Protein AF-X1L6P1-F1 (afdb_monomer_lite)

Sequence (130 aa):
LDKTDTFESHITDTLNAGCGISDESVVDLVVRQGPELIEQLLRWGTEFDRTDGQIATTLEGGHSHPRVAHAHGDETGRIITEVLIGEIKRNPNIKIIENFYVIDLLTNYELITIITEIRFIFHGQFRYVF

Secondary structure (DSSP, 8-state):
--TT--HHHHHHHHHHHTTT-S-HHHHHHHHHHHHHHHHHHHHHT----EETTEEPEE--TT-SS--EE-STTT-HHHHHHHHHHHHHHH-TT-----S--EEEEEE-SS-EEEEE-----BTTB-----

InterPro domains:
  IPR003953 FAD-dependent oxidoreductase 2, FAD-binding domain [PF00890] (3-108)
  IPR005288 L-aspartate oxidase [PTHR42716] (2-110)
  IPR036188 FAD/NAD(P)-binding domain superfamily [G3DSA:3.50.50.60] (1-119)
  IPR036188 FAD/NAD(P)-binding domain superfamily [SSF51905] (4-116)

Foldseek 3Di:
DDPPDDLVQQLVLVCVVVVNPDDSVVSSVCSVCVVVVVVVLVVLPQAWDDDPNHFDFADDPSHPDGDHIAHPPPCRVVSSVVSVVVVQVPDPVHDDDPPKDFDDWDDDPPDIDTQIQDDDDDPPDGDGDD

pLDDT: mean 87.35, std 16.55, range [40.03, 98.56]

Radius of gyration: 21.13 Å; chains: 1; bounding box: 44×35×63 Å

Organism: NCBI:txid412755

Structure (mmCIF, N/CA/C/O backbone):
data_AF-X1L6P1-F1
#
_entry.id   AF-X1L6P1-F1
#
loop_
_atom_site.group_PDB
_atom_site.id
_atom_site.type_symbol
_atom_site.label_atom_id
_atom_site.label_alt_id
_atom_site.label_comp_id
_atom_site.label_asym_id
_atom_site.label_entity_id
_atom_site.label_seq_id
_atom_site.pdbx_PDB_ins_code
_atom_site.Cartn_x
_atom_site.Cartn_y
_atom_site.Cartn_z
_atom_site.occupancy
_atom_site.B_iso_or_equiv
_atom_site.auth_seq_id
_atom_site.auth_comp_id
_atom_site.auth_asym_id
_atom_site.auth_atom_id
_atom_site.pdbx_PDB_model_num
ATOM 1 N N . LEU A 1 1 ? 6.502 8.775 -13.672 1.00 61.72 1 LEU A N 1
ATOM 2 C CA . LEU A 1 1 ? 6.654 7.315 -13.847 1.00 61.72 1 LEU A CA 1
ATOM 3 C C . LEU A 1 1 ? 7.243 7.049 -15.225 1.00 61.72 1 LEU A C 1
ATOM 5 O O . LEU A 1 1 ? 7.143 7.928 -16.082 1.00 61.72 1 LEU A O 1
ATOM 9 N N . A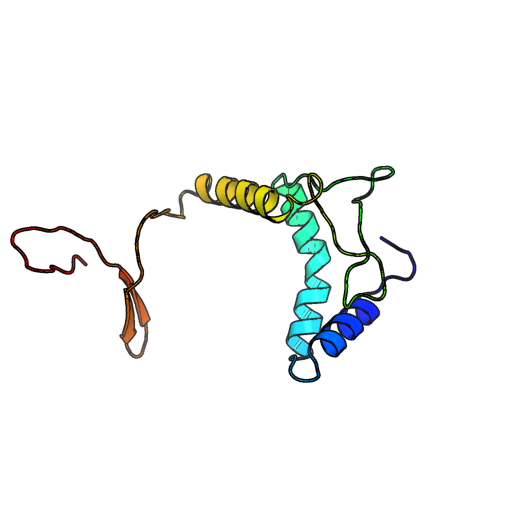SP A 1 2 ? 7.920 5.913 -15.392 1.00 69.75 2 ASP A N 1
ATOM 10 C CA . ASP A 1 2 ? 8.513 5.483 -16.663 1.00 69.75 2 ASP A CA 1
ATOM 11 C C . ASP A 1 2 ? 7.490 5.594 -17.811 1.00 69.75 2 ASP A C 1
ATOM 13 O O . ASP A 1 2 ? 6.315 5.279 -17.643 1.00 69.75 2 ASP A O 1
ATOM 17 N N . LYS A 1 3 ? 7.923 6.085 -18.978 1.00 75.44 3 LYS A N 1
ATOM 18 C CA . LYS A 1 3 ? 7.041 6.328 -20.131 1.00 75.44 3 LYS A CA 1
ATOM 19 C C . LYS A 1 3 ? 6.517 5.040 -20.758 1.00 75.44 3 LYS A C 1
ATOM 21 O O . LYS 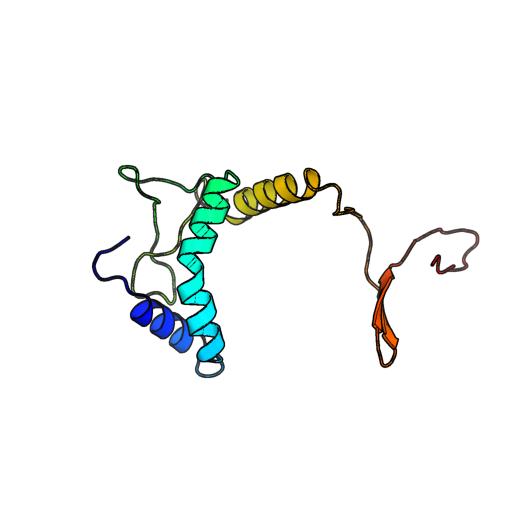A 1 3 ? 5.544 5.107 -21.505 1.00 75.44 3 LYS A O 1
ATOM 26 N N . THR A 1 4 ? 7.179 3.912 -20.516 1.00 87.12 4 THR A N 1
ATOM 27 C CA . THR A 1 4 ? 6.722 2.601 -20.990 1.00 87.12 4 THR A CA 1
ATOM 28 C C . THR A 1 4 ? 5.868 1.873 -19.963 1.00 87.12 4 THR A C 1
ATOM 30 O O . THR A 1 4 ? 5.291 0.839 -20.295 1.00 87.12 4 THR A O 1
ATOM 33 N N . ASP A 1 5 ? 5.759 2.405 -18.741 1.00 93.81 5 ASP A N 1
ATOM 34 C CA . ASP A 1 5 ? 4.925 1.794 -17.726 1.00 93.81 5 ASP A CA 1
ATOM 35 C C . ASP A 1 5 ? 3.433 2.042 -18.002 1.00 93.81 5 ASP A C 1
ATOM 37 O O . ASP A 1 5 ? 3.013 3.147 -18.350 1.00 93.81 5 ASP A O 1
ATOM 41 N N . THR A 1 6 ? 2.626 0.991 -17.869 1.00 96.44 6 THR A N 1
ATOM 42 C CA . THR A 1 6 ? 1.194 0.984 -18.186 1.00 96.44 6 THR A CA 1
ATOM 43 C C . THR A 1 6 ? 0.427 0.183 -17.142 1.00 96.44 6 THR A C 1
ATOM 45 O O . THR A 1 6 ? 0.987 -0.666 -16.444 1.00 96.44 6 THR A O 1
ATOM 48 N N . PHE A 1 7 ? -0.881 0.418 -17.042 1.00 97.38 7 PHE A N 1
ATOM 49 C CA . PHE A 1 7 ? -1.732 -0.416 -16.195 1.00 97.38 7 PHE A CA 1
ATOM 50 C C . PHE A 1 7 ? -1.724 -1.867 -16.670 1.00 97.38 7 PHE A C 1
ATOM 52 O O . PHE A 1 7 ? -1.685 -2.781 -15.859 1.00 97.38 7 PHE A O 1
ATOM 59 N N . GLU A 1 8 ? -1.691 -2.081 -17.980 1.00 97.88 8 GLU A N 1
ATOM 60 C CA . GLU A 1 8 ? -1.724 -3.396 -18.606 1.00 97.88 8 GLU A CA 1
ATOM 61 C C . GLU A 1 8 ? -0.451 -4.198 -18.299 1.00 97.88 8 GLU A C 1
ATOM 63 O O . GLU A 1 8 ? -0.536 -5.396 -18.014 1.00 97.88 8 GLU A O 1
ATOM 68 N N . SER A 1 9 ? 0.721 -3.547 -18.283 1.00 97.50 9 SER A N 1
ATOM 69 C CA . SER A 1 9 ? 1.961 -4.201 -17.846 1.00 97.50 9 SER A CA 1
ATOM 70 C C . SER A 1 9 ? 1.903 -4.559 -16.361 1.00 97.50 9 SER A C 1
ATOM 72 O O . SER A 1 9 ? 2.294 -5.663 -15.997 1.00 97.50 9 SER A O 1
ATOM 74 N N . HIS A 1 10 ? 1.345 -3.689 -15.512 1.00 97.81 10 HIS A N 1
ATOM 75 C CA . HIS A 1 10 ? 1.173 -3.981 -14.087 1.00 97.81 10 HIS A CA 1
ATOM 76 C C . HIS A 1 10 ? 0.191 -5.136 -13.844 1.00 97.81 10 HIS A C 1
ATOM 78 O O . HIS A 1 10 ? 0.500 -6.049 -13.090 1.00 97.81 10 HIS A O 1
ATOM 84 N N . ILE A 1 11 ? -0.968 -5.134 -14.510 1.00 98.31 11 ILE A N 1
ATOM 85 C CA . ILE A 1 11 ? -1.965 -6.212 -14.425 1.00 98.31 11 ILE A CA 1
ATOM 86 C C . ILE A 1 11 ? -1.317 -7.535 -14.823 1.00 98.31 11 ILE A C 1
ATOM 88 O O . ILE A 1 11 ? -1.449 -8.528 -14.112 1.00 98.31 11 ILE A O 1
ATOM 92 N N . THR A 1 12 ? -0.559 -7.536 -15.921 1.00 98.00 12 THR A N 1
ATOM 93 C CA . THR A 1 12 ? 0.166 -8.721 -16.390 1.00 98.00 12 THR A CA 1
ATOM 94 C C . THR A 1 12 ? 1.181 -9.206 -15.352 1.00 98.00 12 THR A C 1
ATOM 96 O O . THR A 1 12 ? 1.201 -10.394 -15.031 1.00 98.00 12 THR A O 1
ATOM 99 N N . ASP A 1 13 ? 1.989 -8.300 -14.792 1.00 98.06 13 ASP A N 1
ATOM 100 C CA . ASP A 1 13 ? 2.941 -8.598 -13.714 1.00 98.06 13 ASP A CA 1
ATOM 101 C C . ASP A 1 13 ? 2.225 -9.255 -12.513 1.00 98.06 13 ASP A C 1
ATOM 103 O O . ASP A 1 13 ? 2.630 -10.322 -12.043 1.00 98.06 13 ASP A O 1
ATOM 107 N N . THR A 1 14 ? 1.109 -8.674 -12.058 1.00 98.06 14 THR A N 1
ATOM 108 C CA . THR A 1 14 ? 0.326 -9.163 -10.911 1.00 98.06 14 THR A CA 1
ATOM 109 C C . THR A 1 14 ? -0.335 -10.519 -11.176 1.00 98.06 14 THR A C 1
ATOM 111 O O . THR A 1 14 ? -0.306 -11.395 -10.310 1.00 98.06 14 THR A O 1
ATOM 114 N N . LEU A 1 15 ? -0.914 -10.731 -12.362 1.00 98.19 15 LEU A N 1
ATOM 115 C CA . LEU A 1 15 ? -1.522 -12.013 -12.741 1.00 98.19 15 LEU A CA 1
ATOM 116 C C . LEU A 1 15 ? -0.476 -13.130 -12.831 1.00 98.19 15 LEU A C 1
ATOM 118 O O . LEU A 1 15 ? -0.718 -14.240 -12.349 1.00 98.19 15 LEU A O 1
ATOM 122 N N . ASN A 1 16 ? 0.698 -12.826 -13.390 1.00 97.81 16 ASN A N 1
ATOM 123 C CA . ASN A 1 16 ? 1.812 -13.768 -13.478 1.00 97.81 16 ASN A CA 1
ATOM 124 C C . ASN A 1 16 ? 2.336 -14.146 -12.088 1.00 97.81 16 ASN A C 1
ATOM 126 O O . ASN A 1 16 ? 2.493 -15.332 -11.792 1.00 97.81 16 ASN A O 1
ATOM 130 N N . ALA A 1 17 ? 2.555 -13.156 -11.215 1.00 97.19 17 ALA A N 1
ATOM 131 C CA . ALA A 1 17 ? 2.956 -13.394 -9.829 1.00 97.19 17 ALA A CA 1
ATOM 132 C C . ALA A 1 17 ? 1.910 -14.230 -9.065 1.00 97.19 17 ALA A C 1
ATOM 134 O O . ALA A 1 17 ? 2.261 -15.084 -8.251 1.00 97.19 17 ALA A O 1
ATOM 135 N N . GLY A 1 18 ? 0.628 -14.042 -9.384 1.00 96.56 18 GLY A N 1
ATOM 136 C CA . GLY A 1 18 ? -0.495 -14.786 -8.824 1.00 96.56 18 GLY A CA 1
ATOM 137 C C . GLY A 1 18 ? -0.647 -16.230 -9.306 1.00 96.56 18 GLY A C 1
ATOM 138 O O . GLY A 1 18 ? -1.588 -16.891 -8.884 1.00 96.56 18 GLY A O 1
ATOM 139 N N . CYS A 1 19 ? 0.225 -16.747 -10.178 1.00 95.88 19 CYS A N 1
ATOM 140 C CA . CYS A 1 19 ? 0.255 -18.162 -10.590 1.00 95.88 19 CYS A CA 1
ATOM 141 C C . CYS A 1 19 ? -1.100 -18.730 -11.076 1.00 95.88 19 CYS A C 1
ATOM 143 O O . CYS A 1 19 ? -1.385 -19.914 -10.890 1.00 95.88 19 CYS A O 1
ATOM 145 N N . GLY A 1 20 ? -1.940 -17.890 -11.690 1.00 93.81 20 GLY A N 1
ATOM 146 C CA . GLY A 1 20 ? -3.235 -18.284 -12.255 1.00 93.81 20 GLY A CA 1
ATOM 147 C C . GLY A 1 20 ? -4.385 -18.452 -11.254 1.00 93.81 20 GLY A C 1
ATOM 148 O O . GLY A 1 20 ? -5.450 -18.920 -11.652 1.00 93.81 20 GLY A O 1
ATOM 149 N N . ILE A 1 21 ? -4.200 -18.081 -9.981 1.00 97.25 21 ILE A N 1
ATOM 150 C CA . ILE A 1 21 ? -5.274 -18.103 -8.966 1.00 97.25 21 ILE A CA 1
ATOM 151 C C . ILE A 1 21 ? -5.857 -16.715 -8.664 1.00 97.25 21 ILE A C 1
ATOM 153 O O . ILE A 1 21 ? -6.811 -16.607 -7.896 1.00 97.25 21 ILE A O 1
ATOM 157 N N . SER A 1 22 ? -5.291 -15.661 -9.253 1.00 98.06 22 SER A N 1
ATOM 158 C CA . SER A 1 22 ? -5.801 -14.297 -9.119 1.00 98.06 22 SER A CA 1
ATOM 159 C C . SER A 1 22 ? -7.117 -14.111 -9.873 1.00 98.06 22 SER A C 1
ATOM 161 O O . SER A 1 22 ? -7.262 -14.568 -11.005 1.00 98.06 22 SER A O 1
ATOM 163 N N . ASP A 1 23 ? -8.046 -13.370 -9.270 1.00 98.38 23 ASP A N 1
ATOM 164 C CA . ASP A 1 23 ? -9.227 -12.854 -9.962 1.00 98.38 23 ASP A CA 1
ATOM 165 C C . ASP A 1 23 ? -8.831 -11.628 -10.796 1.00 98.38 23 ASP A C 1
ATOM 167 O O . ASP A 1 23 ? -8.422 -10.597 -10.256 1.00 98.38 23 ASP A O 1
ATOM 171 N N . GLU A 1 24 ? -8.945 -11.743 -12.118 1.00 98.06 24 GLU A N 1
ATOM 172 C CA . GLU A 1 24 ? -8.557 -10.693 -13.064 1.00 98.06 24 GLU A CA 1
ATOM 173 C C . GLU A 1 24 ? -9.326 -9.386 -12.852 1.00 98.06 24 GLU A C 1
ATOM 175 O O . GLU A 1 24 ? -8.736 -8.309 -12.936 1.00 98.06 24 GLU A O 1
ATOM 180 N N . SER A 1 25 ? -10.613 -9.463 -12.501 1.00 98.38 25 SER A N 1
ATOM 181 C CA . SER A 1 25 ? -11.432 -8.271 -12.272 1.00 98.38 25 SER A CA 1
ATOM 182 C C . SER A 1 25 ? -10.984 -7.497 -11.030 1.00 98.38 25 SER A C 1
ATOM 184 O O . SER A 1 25 ? -10.990 -6.265 -11.024 1.00 98.38 25 SER A O 1
ATOM 186 N N . VAL A 1 26 ? -10.533 -8.213 -9.995 1.00 98.31 26 VAL A N 1
ATOM 187 C CA . VAL A 1 26 ? -9.982 -7.610 -8.776 1.00 98.31 26 VAL A CA 1
ATOM 188 C C . VAL A 1 26 ? -8.605 -7.010 -9.049 1.00 98.31 26 VAL A C 1
ATOM 190 O O . VAL A 1 26 ? -8.322 -5.906 -8.584 1.00 98.31 26 VAL A O 1
ATOM 193 N N . VAL A 1 27 ? -7.757 -7.700 -9.817 1.00 98.56 27 VAL A N 1
ATOM 194 C CA . VAL A 1 27 ? -6.429 -7.188 -10.185 1.00 98.56 27 VAL A CA 1
ATOM 195 C C . VAL A 1 27 ? -6.542 -5.898 -10.996 1.00 98.56 27 VAL A C 1
ATOM 197 O O . VAL A 1 27 ? -5.890 -4.916 -10.641 1.00 98.56 27 VAL A O 1
ATOM 200 N N . ASP A 1 28 ? -7.387 -5.866 -12.031 1.00 98.50 28 ASP A N 1
ATOM 201 C CA . ASP A 1 28 ? -7.613 -4.664 -12.845 1.00 98.50 28 ASP A CA 1
ATOM 202 C C . ASP A 1 28 ? -8.095 -3.486 -11.983 1.00 98.50 28 ASP A C 1
ATOM 204 O O . ASP A 1 28 ? -7.517 -2.397 -12.046 1.00 98.50 28 ASP A O 1
ATOM 208 N N . LEU A 1 29 ? -9.071 -3.726 -11.097 1.00 98.44 29 LEU A N 1
ATOM 209 C CA . LEU A 1 29 ? -9.587 -2.714 -10.174 1.00 98.44 29 LEU A CA 1
ATOM 210 C C . LEU A 1 29 ? -8.483 -2.128 -9.282 1.00 98.44 29 LEU A C 1
ATOM 212 O O . LEU A 1 29 ? -8.304 -0.909 -9.241 1.00 98.44 29 LEU A O 1
ATOM 216 N N . VAL A 1 30 ? -7.742 -2.983 -8.571 1.00 98.00 30 VAL A N 1
ATOM 217 C CA . VAL A 1 30 ? -6.724 -2.550 -7.598 1.00 98.00 30 VAL A CA 1
ATOM 218 C C . VAL A 1 30 ? -5.586 -1.806 -8.293 1.00 98.00 30 VAL A C 1
ATOM 220 O O . VAL A 1 30 ? -5.171 -0.740 -7.833 1.00 98.00 30 VAL A O 1
ATOM 223 N N . VAL A 1 31 ? -5.108 -2.322 -9.428 1.00 98.00 31 VAL A N 1
ATOM 224 C CA . VAL A 1 31 ? -4.032 -1.690 -10.202 1.00 98.00 31 VAL A CA 1
ATOM 225 C C . VAL A 1 31 ? -4.446 -0.301 -10.691 1.00 98.00 31 VAL A C 1
ATOM 227 O O . VAL A 1 31 ? -3.669 0.650 -10.567 1.00 98.00 31 VAL A O 1
ATOM 230 N N . ARG A 1 32 ? -5.667 -0.154 -11.221 1.00 97.94 32 ARG A N 1
ATOM 231 C CA . ARG A 1 32 ? -6.155 1.131 -11.745 1.00 97.94 32 ARG A CA 1
ATOM 232 C C . ARG A 1 32 ? -6.422 2.163 -10.651 1.00 97.94 32 ARG A C 1
ATOM 234 O O . ARG A 1 32 ? -6.243 3.352 -10.902 1.00 97.94 32 ARG A O 1
ATOM 241 N N . GLN A 1 33 ? -6.803 1.734 -9.447 1.00 97.81 33 GLN A N 1
ATOM 242 C CA . GLN A 1 33 ? -7.006 2.624 -8.295 1.00 97.81 33 GLN A CA 1
ATOM 243 C C . GLN A 1 33 ? -5.696 3.105 -7.653 1.00 97.81 33 GLN A C 1
ATOM 245 O O . GLN A 1 33 ? -5.678 4.157 -7.011 1.00 97.81 33 GLN A O 1
ATOM 250 N N . GLY A 1 34 ? -4.594 2.372 -7.841 1.00 96.06 34 GLY A N 1
ATOM 251 C CA . GLY A 1 34 ? -3.299 2.642 -7.208 1.00 96.06 34 GLY A CA 1
ATOM 252 C C . GLY A 1 34 ? -2.840 4.108 -7.261 1.00 96.06 34 GLY A C 1
ATOM 253 O O . GLY A 1 34 ? -2.562 4.675 -6.203 1.00 96.06 34 GLY A O 1
ATOM 254 N N . PRO A 1 35 ? -2.791 4.767 -8.437 1.00 94.44 35 PRO A N 1
ATOM 255 C CA . PRO A 1 35 ? -2.334 6.155 -8.535 1.00 94.44 35 PRO A CA 1
ATOM 256 C C . PRO A 1 35 ? -3.160 7.142 -7.703 1.00 94.44 35 PRO A C 1
ATOM 258 O O . PRO A 1 35 ? -2.594 8.008 -7.041 1.00 94.44 35 PRO A O 1
ATOM 261 N N . GLU A 1 36 ? -4.488 7.000 -7.685 1.00 96.50 36 GLU A N 1
ATOM 262 C CA . GLU A 1 36 ? -5.359 7.876 -6.892 1.00 96.50 36 GLU A CA 1
ATOM 263 C C . GLU A 1 36 ? -5.114 7.702 -5.387 1.00 96.50 36 GLU A C 1
ATOM 265 O O . GLU A 1 36 ? -5.086 8.686 -4.641 1.00 96.50 36 GLU A O 1
ATOM 270 N N . LEU A 1 37 ? -4.877 6.463 -4.947 1.00 96.25 37 LEU A N 1
ATOM 271 C CA . LEU A 1 37 ? -4.568 6.144 -3.555 1.00 96.25 37 LEU A CA 1
ATOM 272 C C . LEU A 1 37 ? -3.189 6.675 -3.133 1.00 96.25 37 LEU A C 1
ATOM 274 O O . LEU A 1 37 ? -3.052 7.182 -2.020 1.00 96.25 37 LEU A O 1
ATOM 278 N N . ILE A 1 38 ? -2.186 6.645 -4.017 1.00 95.81 38 ILE A N 1
ATOM 279 C CA . ILE A 1 38 ? -0.882 7.286 -3.766 1.00 95.81 38 ILE A CA 1
ATOM 280 C C . ILE A 1 38 ? -1.050 8.801 -3.597 1.00 95.81 38 ILE A C 1
ATOM 282 O O . ILE A 1 38 ? -0.535 9.376 -2.638 1.00 95.81 38 ILE A O 1
ATOM 286 N N . GLU A 1 39 ? -1.829 9.447 -4.466 1.00 95.50 39 GLU A N 1
ATOM 287 C CA . GLU A 1 39 ? -2.136 10.876 -4.338 1.00 95.50 39 GLU A CA 1
ATOM 288 C C . GLU A 1 39 ? -2.902 11.193 -3.047 1.00 95.50 39 GLU A C 1
ATOM 290 O O . GLU A 1 39 ? -2.715 12.247 -2.438 1.00 95.50 39 GLU A O 1
ATOM 295 N N . GLN A 1 40 ? -3.766 10.288 -2.590 1.00 96.75 40 GLN A N 1
ATOM 296 C CA . GLN A 1 40 ? -4.457 10.427 -1.312 1.00 96.75 40 GLN A CA 1
ATOM 297 C C . GLN A 1 40 ? -3.500 10.353 -0.121 1.00 96.75 40 GLN A C 1
ATOM 299 O O . GLN A 1 40 ? -3.598 11.189 0.776 1.00 96.75 40 GLN A O 1
ATOM 304 N N . LEU A 1 41 ? -2.551 9.415 -0.135 1.00 96.81 41 LEU A N 1
ATOM 305 C CA . LEU A 1 41 ? -1.507 9.320 0.885 1.00 96.81 41 LEU A CA 1
ATOM 306 C C . LEU A 1 41 ? -0.649 10.592 0.927 1.00 96.81 41 LEU A C 1
ATOM 308 O O . LEU A 1 41 ? -0.433 11.144 2.005 1.00 96.81 41 LEU A O 1
ATOM 312 N N . LEU A 1 42 ? -0.249 11.130 -0.232 1.00 96.00 42 LEU A N 1
ATOM 313 C CA . LEU A 1 42 ? 0.445 12.423 -0.311 1.00 96.00 42 LEU A CA 1
ATOM 314 C C . LEU A 1 42 ? -0.375 13.553 0.328 1.00 96.00 42 LEU A C 1
ATOM 316 O O . LEU A 1 42 ? 0.162 14.340 1.105 1.00 96.00 42 LEU A O 1
ATOM 320 N N . ARG A 1 43 ? -1.684 13.629 0.037 1.00 96.56 43 ARG A N 1
ATOM 321 C CA . ARG A 1 43 ? -2.581 14.646 0.621 1.00 96.56 43 ARG A CA 1
ATOM 322 C C . ARG A 1 43 ? -2.712 14.525 2.138 1.00 96.56 43 ARG A C 1
ATOM 324 O O . ARG A 1 43 ? -2.847 15.546 2.806 1.00 96.56 43 ARG A O 1
ATOM 331 N N . TRP A 1 44 ? -2.685 13.307 2.672 1.00 96.62 44 TRP A N 1
ATOM 332 C CA . TRP A 1 44 ? -2.703 13.054 4.116 1.00 96.62 44 TRP A CA 1
ATOM 333 C C . TRP A 1 44 ? -1.347 13.279 4.797 1.00 96.62 44 TRP A C 1
ATOM 335 O O . TRP A 1 44 ? -1.281 13.328 6.025 1.00 96.62 44 TRP A O 1
ATOM 345 N N . GLY A 1 45 ? -0.284 13.486 4.016 1.00 95.38 45 GLY A N 1
ATOM 346 C CA . GLY A 1 45 ? 1.042 13.846 4.513 1.00 95.38 45 GLY A CA 1
ATOM 347 C C . GLY A 1 45 ? 2.061 12.709 4.493 1.00 95.38 45 GLY A C 1
ATOM 348 O O . GLY A 1 45 ? 3.065 12.799 5.189 1.00 95.38 45 GLY A O 1
ATOM 349 N N . THR A 1 46 ? 1.836 11.639 3.726 1.00 96.81 46 THR A N 1
ATOM 350 C CA . THR A 1 46 ? 2.878 10.634 3.471 1.00 96.81 46 THR A CA 1
ATOM 351 C C . THR A 1 46 ? 3.998 11.250 2.636 1.00 96.81 46 THR A C 1
ATOM 353 O O . THR A 1 46 ? 3.778 11.694 1.510 1.00 96.81 46 THR A O 1
ATOM 356 N N . GLU A 1 47 ? 5.213 11.244 3.175 1.00 94.88 47 GLU A N 1
ATOM 357 C CA . GLU A 1 47 ? 6.409 11.754 2.504 1.00 94.8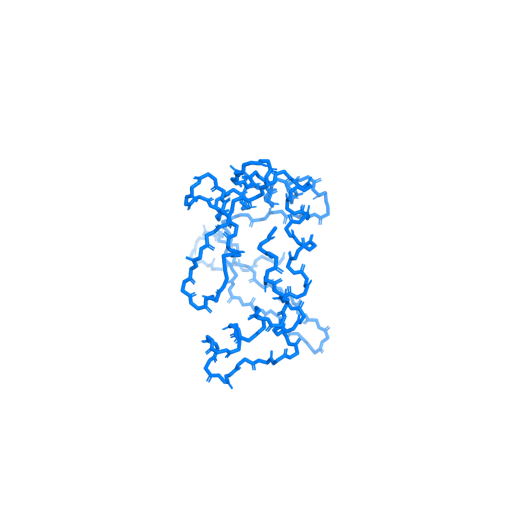8 47 GLU A CA 1
ATOM 358 C C . GLU A 1 47 ? 7.142 10.615 1.784 1.00 94.88 47 GLU A C 1
ATOM 360 O O . GLU A 1 47 ? 8.014 9.963 2.347 1.00 94.88 47 GLU A O 1
ATOM 365 N N . PHE A 1 48 ? 6.770 10.344 0.530 1.00 97.00 48 PHE A N 1
ATOM 366 C CA . PHE A 1 48 ? 7.540 9.428 -0.319 1.00 97.00 48 PHE A CA 1
ATOM 367 C C . PHE A 1 48 ? 8.884 10.044 -0.723 1.00 97.00 48 PHE A C 1
ATOM 369 O O . PHE A 1 48 ? 8.972 11.251 -0.978 1.00 97.00 48 PHE A O 1
ATOM 376 N N . ASP A 1 49 ? 9.908 9.199 -0.843 1.00 96.44 49 ASP A N 1
ATOM 377 C CA . ASP A 1 49 ? 11.231 9.602 -1.307 1.00 96.44 49 ASP A CA 1
ATOM 378 C C . ASP A 1 49 ? 11.138 10.178 -2.722 1.00 96.44 49 ASP A C 1
ATOM 380 O O . ASP A 1 49 ? 10.296 9.775 -3.531 1.00 96.44 49 ASP A O 1
ATOM 384 N N . ARG A 1 50 ? 12.005 11.146 -3.035 1.00 95.25 50 ARG A N 1
ATOM 385 C CA . ARG A 1 50 ? 11.979 11.848 -4.321 1.00 95.25 50 ARG A CA 1
ATOM 386 C C . ARG A 1 50 ? 13.322 11.836 -5.029 1.00 95.25 50 ARG A C 1
ATOM 388 O O . ARG A 1 50 ? 14.366 11.989 -4.408 1.00 95.25 50 ARG A O 1
ATOM 395 N N . THR A 1 51 ? 13.273 11.738 -6.353 1.00 92.94 51 THR A N 1
ATOM 396 C CA . THR A 1 51 ? 14.400 11.965 -7.269 1.00 92.94 51 THR A CA 1
ATOM 397 C C . THR A 1 51 ? 13.939 12.945 -8.343 1.00 92.94 51 THR A C 1
ATOM 399 O O . THR A 1 51 ? 12.861 12.779 -8.910 1.00 92.94 51 THR A O 1
ATOM 402 N N . ASP A 1 52 ? 14.704 14.014 -8.574 1.00 92.25 52 ASP A N 1
ATOM 403 C CA . ASP A 1 52 ? 14.374 15.071 -9.546 1.00 92.25 52 ASP A CA 1
ATOM 404 C C . ASP A 1 52 ? 12.951 15.652 -9.389 1.00 92.25 52 ASP A C 1
ATOM 406 O O . ASP A 1 52 ? 12.257 15.975 -10.352 1.00 92.25 52 ASP A O 1
ATOM 410 N N . GLY A 1 53 ? 12.492 15.764 -8.137 1.00 90.75 53 GLY A N 1
ATOM 411 C CA . GLY A 1 53 ? 11.170 16.291 -7.786 1.00 90.75 53 GLY A CA 1
ATOM 412 C C . GLY A 1 53 ? 10.004 15.315 -7.982 1.00 90.75 53 GLY A C 1
ATOM 413 O O . GLY A 1 53 ? 8.890 15.631 -7.559 1.00 90.75 53 GLY A O 1
ATOM 414 N N . GLN A 1 54 ? 10.245 14.132 -8.549 1.00 91.06 54 GLN A N 1
ATOM 415 C CA . GLN A 1 54 ? 9.266 13.054 -8.718 1.00 91.06 54 GLN A CA 1
ATOM 416 C C . GLN A 1 54 ? 9.408 12.011 -7.610 1.00 91.06 54 GLN A C 1
ATOM 418 O O . GLN A 1 54 ? 10.480 11.898 -7.021 1.00 91.06 54 GLN A O 1
ATOM 423 N N . ILE A 1 55 ? 8.352 11.239 -7.337 1.00 94.00 55 ILE A N 1
ATOM 424 C CA . ILE A 1 55 ? 8.447 10.077 -6.438 1.00 94.00 55 ILE A CA 1
ATOM 425 C C . ILE A 1 55 ? 9.504 9.114 -6.986 1.00 94.00 55 ILE A C 1
ATOM 427 O O . ILE A 1 55 ? 9.455 8.733 -8.158 1.00 94.00 55 ILE A O 1
ATOM 431 N N . ALA A 1 56 ? 10.459 8.752 -6.135 1.00 94.56 56 ALA A N 1
ATOM 432 C CA . ALA A 1 56 ? 11.443 7.726 -6.417 1.00 94.56 56 ALA A CA 1
ATOM 433 C C . ALA A 1 56 ? 10.761 6.354 -6.391 1.00 94.56 56 ALA A C 1
ATOM 435 O O . ALA A 1 56 ? 9.963 6.054 -5.501 1.00 94.56 56 ALA A O 1
ATOM 436 N N . THR A 1 57 ? 11.064 5.534 -7.393 1.00 94.50 57 THR A N 1
ATOM 437 C CA . THR A 1 57 ? 10.510 4.188 -7.523 1.00 94.50 57 THR A CA 1
ATOM 438 C C . THR A 1 57 ? 11.611 3.178 -7.772 1.00 94.50 57 THR A C 1
ATOM 440 O O . THR A 1 57 ? 12.509 3.424 -8.582 1.00 94.50 57 THR A O 1
ATOM 443 N N . THR A 1 58 ? 11.493 2.013 -7.151 1.00 94.69 58 THR A N 1
ATOM 444 C CA . THR A 1 58 ? 12.379 0.866 -7.354 1.00 94.69 58 THR A CA 1
ATOM 445 C C . THR A 1 58 ? 11.726 -0.189 -8.247 1.00 94.69 58 THR A C 1
ATOM 447 O O . THR A 1 58 ? 10.505 -0.224 -8.441 1.00 94.69 58 THR A O 1
ATOM 450 N N . LEU A 1 59 ? 12.571 -1.039 -8.837 1.00 95.69 59 LEU A N 1
ATOM 451 C CA . LEU A 1 59 ? 12.161 -2.281 -9.486 1.00 95.69 59 LEU A CA 1
ATOM 452 C C . LEU A 1 59 ? 12.304 -3.416 -8.474 1.00 95.69 59 LEU A C 1
ATOM 454 O O . LEU A 1 59 ? 13.408 -3.677 -7.996 1.00 95.69 59 LEU A O 1
ATOM 458 N N . GLU A 1 60 ? 11.203 -4.098 -8.182 1.00 94.69 60 GLU A N 1
ATOM 459 C CA . GLU A 1 60 ? 11.169 -5.224 -7.250 1.00 94.69 60 GLU A CA 1
ATOM 460 C C . GLU A 1 60 ? 10.685 -6.504 -7.934 1.00 94.69 60 GLU A C 1
ATOM 462 O O . GLU A 1 60 ? 10.220 -6.494 -9.077 1.00 94.69 60 GLU A O 1
ATOM 467 N N . GLY A 1 61 ? 10.844 -7.633 -7.241 1.00 95.50 61 GLY A N 1
ATOM 468 C CA . GLY A 1 61 ? 10.490 -8.946 -7.769 1.00 95.50 61 GLY A CA 1
ATOM 469 C C . GLY A 1 61 ? 9.032 -9.016 -8.227 1.00 95.50 61 GLY A C 1
ATOM 470 O O . GLY A 1 61 ? 8.134 -8.537 -7.545 1.00 95.50 61 GLY A O 1
ATOM 471 N N . GLY A 1 62 ? 8.805 -9.636 -9.386 1.00 94.56 62 GLY A N 1
ATOM 472 C CA . GLY A 1 62 ? 7.474 -9.764 -9.985 1.00 94.56 62 GLY A CA 1
ATOM 473 C C . GLY A 1 62 ? 7.073 -8.599 -10.889 1.00 94.56 62 GLY A C 1
ATOM 474 O O . GLY A 1 62 ? 6.128 -8.759 -11.652 1.00 94.56 62 GLY A O 1
ATOM 475 N N . HIS A 1 63 ? 7.805 -7.482 -10.878 1.00 97.12 63 HIS A N 1
ATOM 476 C CA . HIS A 1 63 ? 7.540 -6.346 -11.757 1.00 97.12 63 HIS A CA 1
ATOM 477 C C . HIS A 1 63 ? 8.460 -6.314 -12.980 1.00 97.12 63 HIS A C 1
ATOM 479 O O . HIS A 1 63 ? 9.646 -6.633 -12.909 1.00 97.12 63 HIS A O 1
ATOM 485 N N . SER A 1 64 ? 7.908 -5.863 -14.104 1.00 96.31 64 SER A N 1
ATOM 486 C CA . SER A 1 64 ? 8.632 -5.582 -15.346 1.00 96.31 64 SER A CA 1
ATOM 487 C C . SER A 1 64 ? 9.124 -4.132 -15.450 1.00 96.31 64 SER A C 1
ATOM 489 O O . SER A 1 64 ? 10.018 -3.859 -16.247 1.00 96.31 64 SER A O 1
ATOM 491 N N . HIS A 1 65 ? 8.569 -3.213 -14.648 1.00 96.69 65 HIS A N 1
ATOM 492 C CA . HIS A 1 65 ? 8.910 -1.783 -14.634 1.00 96.69 65 HIS A CA 1
ATOM 493 C C . HIS A 1 65 ? 9.108 -1.255 -13.199 1.00 96.69 65 HIS A C 1
ATOM 495 O O . HIS A 1 65 ? 8.456 -1.767 -12.282 1.00 96.69 65 HIS A O 1
ATOM 501 N N . PRO A 1 66 ? 9.961 -0.229 -12.979 1.00 95.31 66 PRO A N 1
ATOM 502 C CA . PRO A 1 66 ? 10.111 0.420 -11.678 1.00 95.31 66 PRO A CA 1
ATOM 503 C C . PRO A 1 66 ? 8.839 1.186 -11.306 1.00 95.31 66 PRO A C 1
ATOM 505 O O . PRO A 1 66 ? 8.491 2.179 -11.945 1.00 95.31 66 PRO A O 1
ATOM 508 N N . ARG A 1 67 ? 8.142 0.716 -10.272 1.00 95.25 67 ARG A N 1
ATOM 509 C CA . ARG A 1 67 ? 6.834 1.254 -9.862 1.00 95.25 67 ARG A CA 1
ATOM 510 C C . ARG A 1 67 ? 6.569 1.169 -8.361 1.00 95.25 67 ARG A C 1
ATOM 512 O O . ARG A 1 67 ? 5.488 1.543 -7.914 1.00 95.25 67 ARG A O 1
ATOM 519 N N . VAL A 1 68 ? 7.533 0.675 -7.584 1.00 95.31 68 VAL A N 1
ATOM 520 C CA . VAL A 1 68 ? 7.381 0.541 -6.135 1.00 95.31 68 VAL A CA 1
ATOM 521 C C . VAL A 1 68 ? 7.851 1.830 -5.476 1.00 95.31 68 VAL A C 1
ATOM 523 O O . VAL A 1 68 ? 9.040 2.139 -5.482 1.00 95.31 68 VAL A O 1
ATOM 526 N N . ALA A 1 69 ? 6.901 2.618 -4.971 1.00 95.00 69 ALA A N 1
ATOM 527 C CA . ALA A 1 69 ? 7.191 3.832 -4.221 1.00 95.00 69 ALA A CA 1
ATOM 528 C C . ALA A 1 69 ? 7.649 3.482 -2.801 1.00 95.00 69 ALA A C 1
ATOM 530 O O . ALA A 1 69 ? 7.067 2.614 -2.147 1.00 95.00 69 ALA A O 1
ATOM 531 N N . HIS A 1 70 ? 8.655 4.197 -2.312 1.00 96.00 70 HIS A N 1
ATOM 532 C CA . HIS A 1 70 ? 9.203 4.012 -0.974 1.00 96.00 70 HIS A CA 1
ATOM 533 C C . HIS A 1 70 ? 9.331 5.346 -0.232 1.00 96.00 70 HIS A C 1
ATOM 535 O O . HIS A 1 70 ? 9.292 6.416 -0.843 1.00 96.00 70 HIS A O 1
ATOM 541 N N . ALA A 1 71 ? 9.420 5.289 1.094 1.00 96.19 71 ALA A N 1
ATOM 542 C CA . ALA A 1 71 ? 9.524 6.461 1.956 1.00 96.19 71 ALA A CA 1
ATOM 543 C C . ALA A 1 71 ? 10.587 6.233 3.032 1.00 96.19 71 ALA A C 1
ATOM 545 O O . ALA A 1 71 ? 10.569 5.201 3.706 1.00 96.19 71 ALA A O 1
ATOM 546 N N . HIS A 1 72 ? 11.471 7.218 3.212 1.00 92.69 72 HIS A N 1
ATOM 547 C CA . HIS A 1 72 ? 12.557 7.194 4.190 1.00 92.69 72 HIS A CA 1
ATOM 548 C C . HIS A 1 72 ? 13.438 5.935 4.072 1.00 92.69 72 HIS A C 1
ATOM 550 O O . HIS A 1 72 ? 13.844 5.349 5.073 1.00 92.69 72 HIS A O 1
ATOM 556 N N . GLY A 1 73 ? 13.740 5.506 2.842 1.00 90.69 73 GLY A N 1
ATOM 557 C CA . GLY A 1 73 ? 14.439 4.247 2.589 1.00 90.69 73 GLY A CA 1
ATOM 558 C C . GLY A 1 73 ? 13.502 3.043 2.694 1.00 90.69 73 GLY A C 1
ATOM 559 O O . GLY A 1 73 ? 12.641 2.857 1.838 1.00 90.69 73 GLY A O 1
ATOM 560 N N . ASP A 1 74 ? 13.681 2.204 3.713 1.00 93.06 74 ASP A N 1
ATOM 561 C CA . ASP A 1 74 ? 12.935 0.955 3.930 1.00 93.06 74 ASP A CA 1
ATOM 562 C C . ASP A 1 74 ? 11.805 1.083 4.973 1.00 93.06 74 ASP A C 1
ATOM 564 O O . ASP A 1 74 ? 11.247 0.088 5.438 1.00 93.06 74 ASP A O 1
ATOM 568 N N . GLU A 1 75 ? 11.412 2.314 5.312 1.00 96.31 75 GLU A N 1
ATOM 569 C CA . GLU A 1 75 ? 10.426 2.608 6.358 1.00 96.31 75 GLU A CA 1
ATOM 570 C C . GLU A 1 75 ? 9.006 2.891 5.831 1.00 96.31 75 GLU A C 1
ATOM 572 O O . GLU A 1 75 ? 8.141 3.346 6.585 1.00 96.31 75 GLU A O 1
ATOM 577 N N . THR A 1 76 ? 8.716 2.592 4.560 1.00 96.69 76 THR A N 1
ATOM 578 C CA . THR A 1 76 ? 7.438 2.923 3.897 1.00 96.69 76 THR A CA 1
ATOM 579 C C . THR A 1 76 ? 6.208 2.512 4.707 1.00 96.69 76 THR A C 1
ATOM 581 O O . THR A 1 76 ? 5.274 3.297 4.880 1.00 96.69 76 THR A O 1
ATOM 584 N N . GLY A 1 77 ? 6.224 1.298 5.270 1.00 96.44 77 GLY A N 1
ATOM 585 C CA . GLY A 1 77 ? 5.131 0.794 6.101 1.00 96.44 77 GLY A CA 1
ATOM 586 C C . GLY A 1 77 ? 4.918 1.608 7.381 1.00 96.44 77 GLY A C 1
ATOM 587 O O . GLY A 1 77 ? 3.772 1.879 7.746 1.00 96.44 77 GLY A O 1
ATOM 588 N N . ARG A 1 78 ? 6.001 2.046 8.041 1.00 97.38 78 ARG A N 1
ATOM 589 C CA . ARG A 1 78 ? 5.942 2.879 9.252 1.00 97.38 78 ARG A CA 1
ATOM 590 C C . ARG A 1 78 ? 5.316 4.235 8.936 1.00 97.38 78 ARG A C 1
ATOM 592 O O . ARG A 1 78 ? 4.353 4.622 9.594 1.00 97.38 78 ARG A O 1
ATOM 599 N N . ILE A 1 79 ? 5.809 4.907 7.895 1.00 97.00 79 ILE A N 1
ATOM 600 C CA . ILE A 1 79 ? 5.351 6.248 7.503 1.00 97.00 79 ILE A CA 1
ATOM 601 C C . ILE A 1 79 ? 3.867 6.243 7.123 1.00 97.00 79 ILE A C 1
ATOM 603 O O . ILE A 1 79 ? 3.097 7.064 7.624 1.00 97.00 79 ILE A O 1
ATOM 607 N N . ILE A 1 80 ? 3.436 5.296 6.283 1.00 97.56 80 ILE A N 1
ATOM 608 C CA . ILE A 1 80 ? 2.020 5.178 5.900 1.00 97.56 80 ILE A CA 1
ATOM 609 C C . ILE A 1 80 ? 1.152 4.921 7.138 1.00 97.56 80 ILE A C 1
ATOM 611 O O . ILE A 1 80 ? 0.113 5.557 7.311 1.00 97.56 80 ILE A O 1
ATOM 615 N N . THR A 1 81 ? 1.591 4.034 8.035 1.00 97.44 81 THR A N 1
ATOM 616 C CA . THR A 1 81 ? 0.854 3.712 9.265 1.00 97.44 81 THR A CA 1
ATOM 617 C C . THR A 1 81 ? 0.688 4.933 10.170 1.00 97.44 81 THR A C 1
ATOM 619 O O . THR A 1 81 ? -0.414 5.194 10.651 1.00 97.44 81 THR A O 1
ATOM 622 N N . GLU A 1 82 ? 1.749 5.712 10.384 1.00 96.81 82 GLU A N 1
ATOM 623 C CA . GLU A 1 82 ? 1.706 6.926 11.210 1.00 96.81 82 GLU A CA 1
ATOM 624 C C . GLU A 1 82 ? 0.730 7.971 10.652 1.00 96.81 82 GLU A C 1
ATOM 626 O O . GLU A 1 82 ? -0.067 8.536 11.408 1.00 96.81 82 GLU A O 1
ATOM 631 N N . VAL A 1 83 ? 0.734 8.174 9.331 1.00 97.00 83 VAL A N 1
ATOM 632 C CA . VAL A 1 83 ? -0.189 9.090 8.643 1.00 97.00 83 VAL A CA 1
ATOM 633 C C . VAL A 1 83 ? -1.640 8.638 8.807 1.00 97.00 83 VAL A C 1
ATOM 635 O O . VAL A 1 83 ? -2.488 9.431 9.224 1.00 97.00 83 VAL A O 1
ATOM 638 N N . LEU A 1 84 ? -1.926 7.355 8.563 1.00 97.06 84 LEU A N 1
ATOM 639 C CA . LEU A 1 84 ? -3.273 6.797 8.709 1.00 97.06 84 LEU A CA 1
ATOM 640 C C . LEU A 1 84 ? -3.775 6.874 10.158 1.00 97.06 84 LEU A C 1
ATOM 642 O O . LEU A 1 84 ? -4.919 7.261 10.393 1.00 97.06 84 LEU A O 1
ATOM 646 N N . ILE A 1 85 ? -2.926 6.571 11.146 1.00 96.69 85 ILE A N 1
ATOM 647 C CA . ILE A 1 85 ? -3.266 6.735 12.569 1.00 96.69 85 ILE A CA 1
ATOM 648 C C . ILE A 1 85 ? -3.576 8.204 12.880 1.00 96.69 85 ILE A C 1
ATOM 650 O O . ILE A 1 85 ? -4.512 8.490 13.631 1.00 96.69 85 ILE A O 1
ATOM 654 N N . GLY A 1 86 ? -2.812 9.137 12.307 1.00 96.06 86 GLY A N 1
ATOM 655 C CA . GLY A 1 86 ? -3.059 10.571 12.422 1.00 96.06 86 GLY A CA 1
ATOM 656 C C . GLY A 1 86 ? -4.442 10.974 11.905 1.00 96.06 86 GLY A C 1
ATOM 657 O O . GLY A 1 86 ? -5.167 11.677 12.611 1.00 96.06 86 GLY A O 1
ATOM 658 N N . GLU A 1 87 ? -4.830 10.500 10.718 1.00 96.19 87 GLU A N 1
ATOM 659 C CA . GLU A 1 87 ? -6.164 10.729 10.140 1.00 96.19 87 GLU A CA 1
ATOM 660 C C . GLU A 1 87 ? -7.278 10.137 11.013 1.00 96.19 87 GLU A C 1
ATOM 662 O O . GLU A 1 87 ? -8.260 10.814 11.323 1.00 96.19 87 GLU A O 1
ATOM 667 N N . ILE A 1 88 ? -7.102 8.902 11.492 1.00 96.62 88 ILE A N 1
AT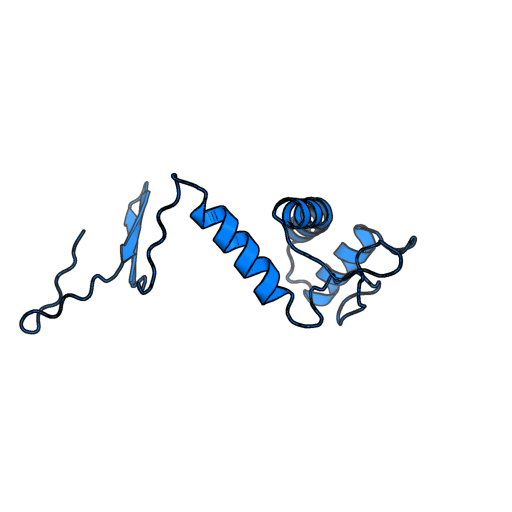OM 668 C CA . ILE A 1 88 ? -8.085 8.233 12.353 1.00 96.62 88 ILE A CA 1
ATOM 669 C C . ILE A 1 88 ? -8.285 9.008 13.661 1.00 96.62 88 ILE A C 1
ATOM 671 O O . ILE A 1 88 ? -9.423 9.255 14.057 1.00 96.62 88 ILE A O 1
ATOM 675 N N . LYS A 1 89 ? -7.201 9.445 14.318 1.00 96.06 89 LYS A N 1
ATOM 676 C CA . LYS A 1 89 ? -7.267 10.212 15.578 1.00 96.06 89 LYS A CA 1
ATOM 677 C C . LYS A 1 89 ? -7.976 11.562 15.431 1.00 96.06 89 LYS A C 1
ATOM 679 O O . LYS A 1 89 ? -8.490 12.079 16.420 1.00 96.06 89 LYS A O 1
ATOM 684 N N . ARG A 1 90 ? -8.002 12.141 14.225 1.00 95.31 90 ARG A N 1
ATOM 685 C CA . ARG A 1 90 ? -8.714 13.396 13.929 1.00 95.31 90 ARG A CA 1
ATOM 686 C C . ARG A 1 90 ? -10.205 13.198 13.659 1.00 95.31 90 ARG A C 1
ATOM 688 O O . ARG A 1 90 ? -10.946 14.178 13.691 1.00 95.31 90 ARG A O 1
ATOM 695 N N . ASN A 1 91 ? -10.652 11.973 13.389 1.00 96.50 91 ASN A N 1
ATOM 696 C CA . ASN A 1 91 ? -12.035 11.698 13.025 1.00 96.50 91 ASN A CA 1
ATOM 697 C C . ASN A 1 91 ? -12.893 11.402 14.274 1.00 96.50 91 ASN A C 1
ATOM 699 O O . ASN A 1 91 ? -12.773 10.319 14.847 1.00 96.50 91 ASN A O 1
ATOM 703 N N . PRO A 1 92 ? -13.814 12.301 14.681 1.00 95.56 92 PRO A N 1
ATOM 704 C CA . PRO A 1 92 ? -14.621 12.113 15.892 1.00 95.56 92 PRO A CA 1
ATOM 705 C C . PRO A 1 92 ? -15.625 10.954 15.790 1.00 95.56 92 PRO A C 1
ATOM 707 O O . PRO A 1 92 ? -16.154 10.518 16.811 1.00 95.56 92 PRO A O 1
ATOM 710 N N . ASN A 1 93 ? -15.886 10.444 14.582 1.00 97.69 93 ASN A N 1
ATOM 711 C CA . ASN A 1 93 ? -16.771 9.300 14.363 1.00 97.69 93 ASN A CA 1
ATOM 712 C C . ASN A 1 93 ? -16.058 7.953 14.556 1.00 97.69 93 ASN A C 1
ATOM 714 O O . ASN A 1 93 ? -16.707 6.911 14.488 1.00 97.69 93 ASN A O 1
ATOM 718 N N . ILE A 1 94 ? -14.738 7.952 14.778 1.00 96.38 94 ILE A N 1
ATOM 719 C CA . ILE A 1 94 ? -13.958 6.735 14.999 1.00 96.38 94 ILE A CA 1
ATOM 720 C C . ILE A 1 94 ? -13.535 6.662 16.466 1.00 96.38 94 ILE A C 1
ATOM 722 O O . ILE A 1 94 ? -12.848 7.538 16.987 1.00 96.38 94 ILE A O 1
ATOM 726 N N . LYS A 1 95 ? -13.911 5.569 17.134 1.00 93.75 95 LYS A N 1
ATOM 727 C CA . LYS A 1 95 ? -13.443 5.241 18.481 1.00 93.75 95 LYS A CA 1
ATOM 728 C C . LYS A 1 95 ? -12.319 4.215 18.390 1.00 93.75 95 LYS A C 1
ATOM 730 O O . LYS A 1 95 ? -12.554 3.081 17.986 1.00 93.75 95 LYS A O 1
ATOM 735 N N . ILE A 1 96 ? -11.117 4.602 18.807 1.00 92.56 96 ILE A N 1
ATOM 736 C CA . ILE A 1 96 ? -9.973 3.689 18.896 1.00 92.56 96 ILE A CA 1
ATOM 737 C C . ILE A 1 96 ? -10.043 2.939 20.231 1.00 92.56 96 ILE A C 1
ATOM 739 O O . ILE A 1 96 ? -10.185 3.555 21.289 1.00 92.56 96 ILE A O 1
ATOM 743 N N . ILE A 1 97 ? -9.953 1.611 20.177 1.00 91.75 97 ILE A N 1
ATOM 744 C CA . ILE A 1 97 ? -9.889 0.734 21.347 1.00 91.75 97 ILE A CA 1
ATOM 745 C C . ILE A 1 97 ? -8.612 -0.102 21.217 1.00 91.75 97 ILE A C 1
ATOM 747 O O . ILE A 1 97 ? -8.548 -1.029 20.414 1.00 91.75 97 ILE A O 1
ATOM 751 N N . GLU A 1 98 ? -7.579 0.259 21.974 1.00 89.75 98 GLU A N 1
ATOM 752 C CA . GLU A 1 98 ? -6.266 -0.399 21.940 1.00 89.75 98 GLU A CA 1
ATOM 753 C C . GLU A 1 98 ? -6.152 -1.466 23.031 1.00 89.75 98 GLU A C 1
ATOM 755 O O . GLU A 1 98 ? -6.750 -1.327 24.096 1.00 89.75 98 GLU A O 1
ATOM 760 N N . ASN A 1 99 ? -5.313 -2.483 22.810 1.00 90.00 99 ASN A N 1
ATOM 761 C CA . ASN A 1 99 ? -5.061 -3.582 23.757 1.00 90.00 99 ASN A CA 1
ATOM 762 C C . ASN A 1 99 ? -6.285 -4.477 24.031 1.00 90.00 99 ASN A C 1
ATOM 764 O O . ASN A 1 99 ? -6.461 -4.976 25.142 1.00 90.00 99 ASN A O 1
ATOM 768 N N . PHE A 1 100 ? -7.122 -4.695 23.014 1.00 86.38 100 PHE A N 1
ATOM 769 C CA . PHE A 1 100 ? -8.271 -5.598 23.070 1.00 86.38 100 PHE A CA 1
ATOM 770 C C . PHE A 1 100 ? -8.106 -6.750 22.085 1.00 86.38 100 PHE A C 1
ATOM 772 O O . PHE A 1 100 ? -7.672 -6.551 20.952 1.00 86.38 100 PHE A O 1
ATOM 779 N N . TYR A 1 101 ? -8.505 -7.946 22.513 1.00 84.75 101 TYR A N 1
ATOM 780 C CA . TYR A 1 101 ? -8.572 -9.120 21.651 1.00 84.75 101 TYR A CA 1
ATOM 781 C C . TYR A 1 101 ? -10.018 -9.360 21.213 1.00 84.75 101 TYR A C 1
ATOM 783 O O . TYR A 1 101 ? -10.950 -9.309 22.023 1.00 84.75 101 TYR A O 1
ATOM 791 N N . VAL A 1 102 ? -10.193 -9.639 19.922 1.00 85.69 102 VAL A N 1
ATOM 792 C CA . VAL A 1 102 ? -11.441 -10.184 19.380 1.00 85.69 102 VAL A CA 1
ATOM 793 C C . VAL A 1 102 ? -11.444 -11.684 19.658 1.00 85.69 102 VAL A C 1
ATOM 795 O O . VAL A 1 102 ? -10.474 -12.3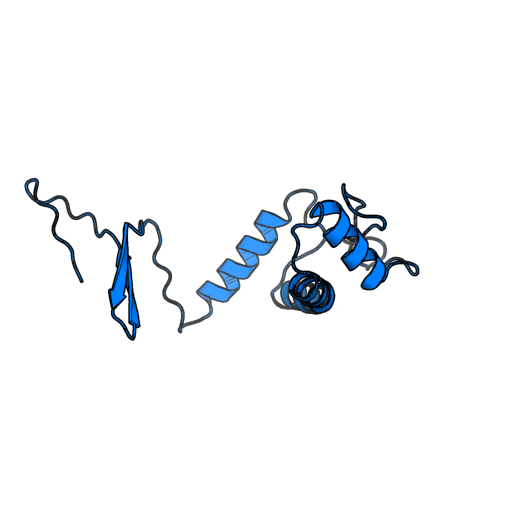59 19.317 1.00 85.69 102 VAL A O 1
ATOM 798 N N . ILE A 1 103 ? -12.501 -12.195 20.295 1.00 85.06 103 ILE A N 1
ATOM 799 C CA . ILE A 1 103 ? -12.630 -13.637 20.571 1.00 85.06 103 ILE A CA 1
ATOM 800 C C . ILE A 1 103 ? -13.480 -14.309 19.502 1.00 85.06 103 ILE A C 1
ATOM 802 O O . ILE A 1 103 ? -13.118 -15.372 19.008 1.00 85.06 103 ILE A O 1
ATOM 806 N N . ASP A 1 104 ? -14.626 -13.710 19.190 1.00 81.19 104 ASP A N 1
ATOM 807 C CA . ASP A 1 104 ? -15.623 -14.325 18.327 1.00 81.19 104 ASP A CA 1
ATOM 808 C C . ASP A 1 104 ? -16.491 -13.257 17.652 1.00 81.19 104 ASP A C 1
ATOM 810 O O . ASP A 1 104 ? -16.543 -12.096 18.075 1.00 81.19 104 ASP A O 1
ATOM 814 N N . LEU A 1 105 ? -17.193 -13.661 16.602 1.00 86.06 105 LEU A N 1
ATOM 815 C CA . LEU A 1 105 ? -18.215 -12.865 15.943 1.00 86.06 105 LEU A CA 1
ATOM 816 C C . LEU A 1 105 ? -19.592 -13.376 16.375 1.00 86.06 105 LEU A C 1
ATOM 818 O O . LEU A 1 105 ? -19.953 -14.525 16.135 1.00 86.06 105 LEU A O 1
ATOM 822 N N . LEU A 1 106 ? -20.409 -12.502 16.955 1.00 83.12 106 LEU A N 1
ATOM 823 C CA . LEU A 1 106 ? -21.838 -12.753 17.109 1.00 83.12 106 LEU A CA 1
ATOM 824 C C . LEU A 1 106 ? -22.513 -12.555 15.768 1.00 83.12 106 LEU A C 1
ATOM 826 O O . LEU A 1 106 ? -22.665 -11.434 15.288 1.00 83.12 106 LEU A O 1
ATOM 830 N N . THR A 1 107 ? -22.961 -13.654 15.187 1.00 82.31 107 THR A N 1
ATOM 831 C CA . THR A 1 107 ? -23.756 -13.628 13.968 1.00 82.31 107 THR A CA 1
ATOM 832 C C . THR A 1 107 ? -25.212 -13.915 14.314 1.00 82.31 107 THR A C 1
ATOM 834 O O . THR A 1 107 ? -25.530 -14.842 15.059 1.00 82.31 107 THR A O 1
ATOM 837 N N . ASN A 1 108 ? -26.120 -13.098 13.791 1.00 78.38 108 ASN A N 1
ATOM 838 C CA . ASN A 1 108 ? -27.513 -13.481 13.597 1.00 78.38 108 ASN A CA 1
ATOM 839 C C . ASN A 1 108 ? -27.831 -13.376 12.091 1.00 78.38 108 ASN A C 1
ATOM 841 O O . ASN A 1 108 ? -26.987 -12.939 11.311 1.00 78.38 108 ASN A O 1
ATOM 845 N N . TYR A 1 109 ? -29.020 -13.801 11.657 1.00 72.31 109 TYR A N 1
ATOM 846 C CA . TYR A 1 109 ? -29.368 -13.838 10.228 1.00 72.31 109 TYR A CA 1
ATOM 847 C C . TYR A 1 109 ? -29.336 -12.463 9.520 1.00 72.31 109 TYR A C 1
ATOM 849 O O . TYR A 1 109 ? -29.343 -12.430 8.293 1.00 72.31 109 TYR A O 1
ATOM 857 N N . GLU A 1 110 ? -29.282 -11.347 10.258 1.00 74.25 110 GLU A N 1
ATOM 858 C CA . GLU A 1 110 ? -29.383 -9.978 9.724 1.00 74.25 110 GLU A CA 1
ATOM 859 C C . GLU A 1 110 ? -28.215 -9.054 10.130 1.00 74.25 110 GLU A C 1
ATOM 861 O O . GLU A 1 110 ? -28.026 -7.999 9.525 1.00 74.25 110 GLU A O 1
ATOM 866 N N . LEU A 1 111 ? -27.424 -9.416 11.145 1.00 66.12 111 LEU A N 1
ATOM 867 C CA . LEU A 1 111 ? -26.418 -8.565 11.782 1.00 66.12 111 LEU A CA 1
ATOM 868 C C . LEU A 1 111 ? -25.195 -9.373 12.231 1.00 66.12 111 LEU A C 1
ATOM 870 O O . LEU A 1 111 ? -25.304 -10.474 12.777 1.00 66.12 111 LEU A O 1
ATOM 874 N N . ILE A 1 112 ? -24.024 -8.757 12.068 1.00 70.38 112 ILE A N 1
ATOM 875 C CA . ILE A 1 112 ? -22.755 -9.211 12.638 1.00 70.38 112 ILE A CA 1
ATOM 876 C C . ILE A 1 112 ? -22.350 -8.207 13.721 1.00 70.38 112 ILE A C 1
ATOM 878 O O . ILE A 1 112 ? -22.125 -7.033 13.431 1.00 70.38 112 ILE A O 1
ATOM 882 N N . THR A 1 113 ? -22.235 -8.676 14.959 1.00 70.56 113 THR A N 1
ATOM 883 C CA . THR A 1 113 ? -21.676 -7.937 16.097 1.00 70.56 113 THR A CA 1
ATOM 884 C C . THR A 1 113 ? -20.371 -8.609 16.517 1.00 70.56 113 THR A C 1
ATOM 886 O O . THR A 1 113 ? -20.256 -9.827 16.480 1.00 70.56 113 THR A O 1
ATOM 889 N N . ILE A 1 114 ? -19.358 -7.848 16.924 1.00 66.19 114 ILE A N 1
ATOM 890 C CA . ILE A 1 114 ? -18.065 -8.408 17.353 1.00 66.19 114 ILE A CA 1
ATOM 891 C C . ILE A 1 114 ? -18.090 -8.635 18.872 1.00 66.19 114 ILE A C 1
ATOM 893 O O . ILE A 1 114 ? -18.407 -7.703 19.610 1.00 66.19 114 ILE A O 1
ATOM 897 N N . ILE A 1 115 ? -17.726 -9.833 19.352 1.00 63.47 115 ILE A N 1
ATOM 898 C CA . ILE A 1 115 ? -17.421 -10.056 20.777 1.00 63.47 115 ILE A CA 1
ATOM 899 C C . ILE A 1 115 ? -15.955 -9.723 21.020 1.00 63.47 115 ILE A C 1
ATOM 901 O O . ILE A 1 115 ? -15.047 -10.348 20.463 1.00 63.47 115 ILE A O 1
ATOM 905 N N . THR A 1 116 ? -15.725 -8.784 21.929 1.00 54.84 116 THR A N 1
ATOM 906 C CA . THR A 1 116 ? -14.400 -8.490 22.474 1.00 54.84 116 THR A CA 1
ATOM 907 C C . THR A 1 116 ? -14.285 -9.034 23.900 1.00 54.84 116 THR A C 1
ATOM 909 O O . THR 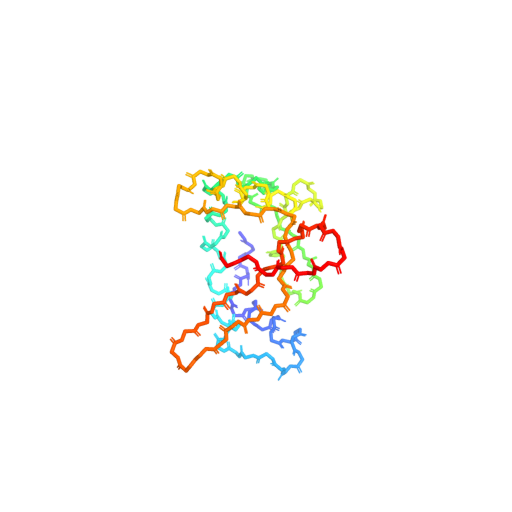A 1 116 ? -15.261 -9.066 24.653 1.00 54.84 116 THR A O 1
ATOM 912 N N . GLU A 1 117 ? -13.097 -9.503 24.291 1.00 53.62 117 GLU A N 1
ATOM 913 C CA . GLU A 1 117 ? -12.832 -9.831 25.698 1.00 53.62 117 GLU A CA 1
ATOM 914 C C . GLU A 1 117 ? -12.568 -8.538 26.475 1.00 53.62 117 GLU A C 1
ATOM 916 O O . GLU A 1 117 ? -11.594 -7.838 26.200 1.00 53.62 117 GLU A O 1
ATOM 921 N N . ILE A 1 118 ? -13.371 -8.251 27.500 1.00 51.06 118 ILE A N 1
ATOM 922 C CA . ILE A 1 118 ? -12.960 -7.358 28.587 1.00 51.06 118 ILE A CA 1
ATOM 923 C C . ILE A 1 118 ? -12.452 -8.247 29.724 1.00 51.06 118 ILE A C 1
ATOM 925 O O . ILE A 1 118 ? -13.237 -8.840 30.465 1.00 51.06 118 ILE A O 1
ATOM 929 N N . ARG A 1 119 ? -11.129 -8.357 29.888 1.00 45.19 119 ARG A N 1
ATOM 930 C CA . ARG A 1 119 ? -10.553 -9.058 31.044 1.00 45.19 119 ARG A CA 1
ATOM 931 C C . ARG A 1 119 ? -10.698 -8.217 32.310 1.00 45.19 119 ARG A C 1
ATOM 933 O O . ARG A 1 119 ? -9.825 -7.419 32.634 1.00 45.19 119 ARG A O 1
ATOM 940 N N . PHE A 1 120 ? -11.751 -8.472 33.081 1.00 46.44 120 PHE A N 1
ATOM 941 C CA . PHE A 1 120 ? -11.746 -8.210 34.520 1.00 46.44 120 PHE A CA 1
ATOM 942 C C . PHE A 1 120 ? -11.534 -9.532 35.261 1.00 46.44 120 PHE A C 1
ATOM 944 O O . PHE A 1 120 ? -12.439 -10.360 35.338 1.00 46.44 120 PHE A O 1
ATOM 951 N N . ILE A 1 121 ? -10.344 -9.744 35.828 1.00 40.03 121 ILE A N 1
ATOM 952 C CA . ILE A 1 121 ? -10.128 -10.853 36.765 1.00 40.03 121 ILE A CA 1
ATOM 953 C C . ILE A 1 121 ? -10.706 -10.428 38.118 1.00 40.03 121 ILE A C 1
ATOM 955 O O . ILE A 1 121 ? -10.052 -9.737 38.893 1.00 40.03 121 ILE A O 1
ATOM 959 N N . PHE A 1 122 ? -11.928 -10.866 38.421 1.00 40.81 122 PHE A N 1
ATOM 960 C CA . PHE A 1 122 ? -12.447 -10.903 39.788 1.00 40.81 122 PHE A CA 1
ATOM 961 C C . PHE A 1 122 ? -12.763 -12.359 40.147 1.00 40.81 122 PHE A C 1
ATOM 963 O O . PHE A 1 122 ? -13.646 -12.973 39.558 1.00 40.81 122 PHE A O 1
ATOM 970 N N . HIS A 1 123 ? -12.037 -12.914 41.122 1.00 44.12 123 HIS A N 1
ATOM 971 C CA . HIS A 1 123 ? -12.350 -14.203 41.763 1.00 44.12 123 HIS A CA 1
ATOM 972 C C . HIS A 1 123 ? -12.523 -15.411 40.815 1.00 44.12 123 HIS A C 1
ATOM 974 O O . HIS A 1 123 ? -13.341 -16.291 41.068 1.00 44.12 123 HIS A O 1
ATOM 980 N N . GLY A 1 124 ? -11.746 -15.485 39.729 1.00 47.88 124 GLY A N 1
ATOM 981 C CA . GLY A 1 124 ? -11.685 -16.687 38.886 1.00 47.88 124 GLY A CA 1
ATOM 982 C C . GLY A 1 124 ? -12.926 -16.962 38.028 1.00 47.88 124 GLY A C 1
ATOM 983 O O . GLY A 1 124 ? -13.055 -18.067 37.510 1.00 47.88 124 GLY A O 1
ATOM 984 N N . GLN A 1 125 ? -13.823 -15.985 37.849 1.00 42.81 125 GLN A N 1
ATOM 985 C CA . GLN A 1 125 ? -14.930 -16.087 36.896 1.00 42.81 125 GLN A CA 1
ATOM 986 C C . GLN A 1 125 ? -14.768 -15.088 35.749 1.00 42.81 125 GLN A C 1
ATOM 988 O O . GLN A 1 125 ? -14.649 -13.885 35.974 1.00 42.81 125 GLN A O 1
ATOM 993 N N . PHE A 1 126 ? -14.798 -15.593 34.514 1.00 50.78 126 PHE A N 1
ATOM 994 C CA . PHE A 1 126 ? -14.908 -14.766 33.317 1.00 50.78 126 PHE A CA 1
ATOM 995 C C . PHE A 1 126 ? -16.318 -14.171 33.263 1.00 50.78 126 PHE A C 1
ATOM 997 O O . PHE A 1 126 ? -17.308 -14.903 33.293 1.00 50.78 126 PHE A O 1
ATOM 1004 N N . ARG A 1 127 ? -16.420 -12.843 33.196 1.00 45.16 127 ARG A N 1
ATOM 1005 C CA . ARG A 1 127 ? -17.677 -12.150 32.902 1.00 45.16 127 ARG A CA 1
ATOM 1006 C C . ARG A 1 127 ? -17.540 -11.433 31.570 1.00 45.16 127 ARG A C 1
ATOM 1008 O O . ARG A 1 127 ? -16.714 -10.537 31.442 1.00 45.16 127 ARG A O 1
ATOM 1015 N N . TYR A 1 128 ? -18.368 -11.825 30.608 1.00 48.84 128 TYR A N 1
ATOM 1016 C CA . TYR A 1 128 ? -18.586 -11.057 29.388 1.00 48.84 128 TYR A CA 1
ATOM 1017 C C . TYR A 1 128 ? -19.282 -9.750 29.773 1.00 48.84 128 TYR A C 1
ATOM 1019 O O . TYR A 1 128 ? -20.306 -9.773 30.461 1.00 48.84 128 TYR A O 1
ATOM 1027 N N . VAL A 1 129 ? -18.707 -8.619 29.379 1.00 46.91 129 VAL A N 1
ATOM 1028 C CA . VAL A 1 129 ? -19.360 -7.315 29.495 1.00 46.91 129 VAL A CA 1
ATOM 1029 C C . VAL A 1 129 ? -19.759 -6.922 28.078 1.00 46.91 129 VAL A C 1
ATOM 1031 O O . VAL A 1 129 ? -18.894 -6.842 27.209 1.00 46.91 129 VAL A O 1
ATOM 1034 N N . PHE A 1 130 ? -21.067 -6.786 27.861 1.00 49.34 130 PHE A N 1
ATOM 1035 C CA . PHE A 1 130 ? -21.674 -6.328 26.610 1.00 49.34 130 PHE A CA 1
ATOM 1036 C C . PHE A 1 130 ? -21.620 -4.802 26.512 1.00 49.34 130 PHE A C 1
ATOM 1038 O O . PHE A 1 130 ? -21.763 -4.150 27.575 1.00 49.34 130 PHE A O 1
#